Protein AF-A0A0F9JKF3-F1 (afdb_monomer_lite)

Secondary structure (DSSP, 8-state):
-HHHHHHHHHHHHHTT--EEEEE-TTS-EEEEEHHHHHPPPSSHHHHHHHHHTHHHHHHHHHHHHHHHHHHHHHHHHHHHHHHHHHHHHHHHHHHH-TT----HHHHHTTTT--HHHHHHHHHHHHHHHHHHHHHHHHHHHHHHHHHHHHHHHHHHHHTT-

Organism: NCBI:txid412755

Sequence (161 aa):
TSVQKKRQRSESLLKGIAALKVKLESGQEVELSLSAELAIPDGPDELVNAARHGAERYAFWAYQYERALGRLRAEESKLVTVEGTWGQIWRKNIMENTEWDVTEKAVEEGKGIQPEVRDARITVNAVRKEAGILRAVKDAMNHRCFALDRLVARQAEVSRG

Foldseek 3Di:
DVVVVLLVLLVVLCPPPQWDWAQDPVRDTDTGGLCVLLDQDPDLVVLVVCLVCLVVSLVVLVVSLVVLLVVLVVLLVVLVVVLVVQVVVVVVVCVVPVPDPCPPVCVVVVVPPDPSNVVSVVVSVVSVSVNSNSVSSSVSSVVSSVVSVVVNVVVVVVVVD

Radius of gyration: 23.42 Å; chains: 1; bounding box: 56×28×70 Å

Structure (mmCIF, N/CA/C/O backbone):
data_AF-A0A0F9JKF3-F1
#
_entry.id   AF-A0A0F9JKF3-F1
#
loop_
_atom_site.group_PDB
_atom_site.id
_atom_site.type_symbol
_atom_site.label_atom_id
_atom_site.label_alt_id
_atom_site.label_comp_id
_atom_site.label_asym_id
_atom_site.label_entity_id
_atom_site.label_seq_id
_atom_site.pdbx_PDB_ins_code
_atom_site.Cartn_x
_atom_site.Cartn_y
_atom_site.Cartn_z
_atom_site.occupancy
_atom_site.B_iso_or_equiv
_atom_site.auth_seq_id
_atom_site.auth_comp_id
_atom_site.auth_asym_id
_atom_site.auth_atom_id
_atom_site.pdbx_PDB_model_num
ATOM 1 N N . THR A 1 1 ? 10.593 -15.742 14.267 1.00 51.06 1 THR A N 1
ATOM 2 C CA . THR A 1 1 ? 11.612 -14.840 13.669 1.00 51.06 1 THR A CA 1
ATOM 3 C C . THR A 1 1 ? 11.230 -14.239 12.313 1.00 51.06 1 THR A C 1
ATOM 5 O O . THR A 1 1 ? 11.586 -13.090 12.084 1.00 51.06 1 THR A O 1
ATOM 8 N N . SER A 1 2 ? 10.492 -14.915 11.413 1.00 60.34 2 SER A N 1
ATOM 9 C CA . SER A 1 2 ? 10.139 -14.349 10.086 1.00 60.34 2 SER A CA 1
ATOM 10 C C . SER A 1 2 ? 9.074 -13.236 10.120 1.00 60.34 2 SER A C 1
ATOM 12 O O . SER A 1 2 ? 9.164 -12.278 9.356 1.00 60.34 2 SER A O 1
ATOM 14 N N . VAL A 1 3 ? 8.095 -13.318 11.030 1.00 52.16 3 VAL A N 1
ATOM 15 C CA . VAL A 1 3 ? 6.990 -12.343 11.139 1.00 52.16 3 VAL A CA 1
ATOM 16 C C . VAL A 1 3 ? 7.462 -10.998 11.705 1.00 52.16 3 VAL A C 1
ATOM 18 O O . VAL A 1 3 ? 7.126 -9.955 11.154 1.00 52.16 3 VAL A O 1
ATOM 21 N N . GLN A 1 4 ? 8.309 -11.002 12.742 1.00 52.91 4 GLN A N 1
ATOM 22 C CA . GLN A 1 4 ? 8.892 -9.773 13.305 1.00 52.91 4 GLN A CA 1
ATOM 23 C C . GLN A 1 4 ? 9.773 -9.023 12.293 1.00 52.91 4 GLN A C 1
ATOM 25 O O . GLN A 1 4 ? 9.644 -7.809 12.165 1.00 52.91 4 GLN A O 1
ATOM 30 N N . LYS A 1 5 ? 10.594 -9.735 11.504 1.00 55.84 5 LYS A N 1
ATOM 31 C CA . LYS A 1 5 ? 11.400 -9.116 10.434 1.00 55.84 5 LYS A CA 1
ATOM 32 C C . LYS A 1 5 ? 10.533 -8.498 9.328 1.00 55.84 5 LYS A C 1
ATOM 34 O O . LYS A 1 5 ? 10.861 -7.430 8.820 1.00 55.84 5 LYS A O 1
ATOM 39 N N . LYS A 1 6 ? 9.413 -9.139 8.963 1.00 55.97 6 LYS A N 1
ATOM 40 C CA . LYS A 1 6 ? 8.449 -8.582 7.993 1.00 55.97 6 LYS A CA 1
ATOM 41 C C . LYS A 1 6 ? 7.759 -7.313 8.518 1.00 55.97 6 LYS A C 1
ATOM 43 O O . LYS A 1 6 ? 7.571 -6.376 7.745 1.00 55.97 6 LYS A O 1
ATOM 48 N N . ARG A 1 7 ? 7.445 -7.252 9.819 1.00 54.97 7 ARG A N 1
ATOM 49 C CA . ARG A 1 7 ? 6.861 -6.063 10.471 1.00 54.97 7 ARG A CA 1
ATOM 50 C C . ARG A 1 7 ? 7.820 -4.873 10.489 1.00 54.97 7 ARG A C 1
ATOM 52 O O . ARG A 1 7 ? 7.465 -3.826 9.962 1.00 54.97 7 ARG A O 1
ATOM 59 N N . GLN A 1 8 ? 9.061 -5.068 10.946 1.00 62.00 8 GLN A N 1
ATOM 60 C CA . GLN A 1 8 ? 10.088 -4.012 10.934 1.00 62.00 8 GLN A CA 1
ATOM 61 C C . GLN A 1 8 ? 10.342 -3.439 9.533 1.00 62.00 8 GLN A C 1
ATOM 63 O O . GLN A 1 8 ? 10.584 -2.244 9.382 1.00 62.00 8 GLN A O 1
ATOM 68 N N . ARG A 1 9 ? 10.264 -4.279 8.492 1.00 65.69 9 ARG A N 1
ATOM 69 C CA . ARG A 1 9 ? 10.401 -3.833 7.099 1.00 65.69 9 ARG A CA 1
ATOM 70 C C . ARG A 1 9 ? 9.203 -3.012 6.612 1.00 65.69 9 ARG A C 1
ATOM 72 O O . ARG A 1 9 ? 9.381 -2.152 5.764 1.00 65.69 9 ARG A O 1
ATOM 79 N N . SER A 1 10 ? 7.999 -3.282 7.107 1.00 63.66 10 SER A N 1
ATOM 80 C CA . SER A 1 10 ? 6.791 -2.560 6.687 1.00 63.66 10 SER A CA 1
ATOM 81 C C . SER A 1 10 ? 6.703 -1.199 7.375 1.00 63.66 10 SER A C 1
ATOM 83 O O . SER A 1 10 ? 6.485 -0.194 6.711 1.00 63.66 10 SER A O 1
ATOM 85 N N . GLU A 1 11 ? 6.984 -1.139 8.678 1.00 67.75 11 GLU A N 1
ATOM 86 C CA . GLU A 1 11 ? 7.040 0.121 9.436 1.00 67.75 11 GLU A CA 1
ATOM 87 C C . GLU A 1 11 ? 8.104 1.080 8.886 1.00 67.75 11 GLU A C 1
ATOM 89 O O . GLU A 1 11 ? 7.856 2.278 8.756 1.00 67.75 11 GLU A O 1
ATOM 94 N N . SER A 1 12 ? 9.274 0.566 8.493 1.00 73.75 12 SER A N 1
ATOM 95 C CA . SER A 1 12 ? 10.326 1.400 7.904 1.00 73.75 12 SER A CA 1
ATOM 96 C C . SER A 1 12 ? 9.963 1.947 6.522 1.00 73.75 12 SER A C 1
ATOM 98 O O . SER A 1 12 ? 10.375 3.057 6.197 1.00 73.75 12 SER A O 1
ATOM 100 N N . LEU A 1 13 ? 9.167 1.217 5.731 1.00 76.25 13 LEU A N 1
ATOM 101 C CA . LEU A 1 13 ? 8.685 1.672 4.422 1.00 76.25 13 LEU A CA 1
ATOM 102 C C . LEU A 1 13 ? 7.608 2.757 4.522 1.00 76.25 13 LEU A C 1
ATOM 104 O O . LEU A 1 13 ? 7.479 3.557 3.601 1.00 76.25 13 LEU A O 1
ATOM 108 N N . LEU A 1 14 ? 6.850 2.789 5.620 1.00 78.81 14 LEU A N 1
ATOM 109 C CA . LEU A 1 14 ? 5.826 3.811 5.865 1.00 78.81 14 LEU A CA 1
ATOM 110 C C . LEU A 1 14 ? 6.392 5.065 6.549 1.00 78.81 14 LEU A C 1
ATOM 112 O O . LEU A 1 14 ? 5.733 6.104 6.585 1.00 78.81 14 LEU A O 1
ATOM 116 N N . LYS A 1 15 ? 7.616 4.996 7.087 1.00 78.06 15 LYS A N 1
ATOM 117 C CA . LYS A 1 15 ? 8.251 6.116 7.788 1.00 78.06 15 LYS A CA 1
ATOM 118 C C . LYS A 1 15 ? 8.440 7.308 6.839 1.00 78.06 15 LYS A C 1
ATOM 120 O O . LYS A 1 15 ? 9.172 7.217 5.858 1.00 78.06 15 LYS A O 1
ATOM 125 N N . GLY A 1 16 ? 7.808 8.436 7.166 1.00 74.94 16 GLY A N 1
ATOM 126 C CA . GLY A 1 16 ? 7.857 9.670 6.371 1.00 74.94 16 GLY A CA 1
ATOM 127 C C . GLY A 1 16 ? 6.729 9.824 5.346 1.00 74.94 16 GLY A C 1
ATOM 128 O O . GLY A 1 16 ? 6.667 10.854 4.681 1.00 74.94 16 GLY A O 1
ATOM 129 N N . ILE A 1 17 ? 5.818 8.851 5.233 1.00 81.31 17 ILE A N 1
ATOM 130 C CA . ILE A 1 17 ? 4.621 8.960 4.390 1.00 81.31 17 ILE A CA 1
ATOM 131 C C . ILE A 1 17 ? 3.475 9.508 5.243 1.00 81.31 17 ILE A C 1
ATOM 133 O O . ILE A 1 17 ? 2.865 8.777 6.020 1.00 81.31 17 ILE A O 1
ATOM 137 N N . ALA A 1 18 ? 3.199 10.808 5.114 1.00 80.44 18 ALA A N 1
ATOM 138 C CA . ALA A 1 18 ? 2.126 11.466 5.863 1.00 80.44 18 ALA A CA 1
ATOM 139 C C . ALA A 1 18 ? 0.741 11.201 5.251 1.00 80.44 18 ALA A C 1
ATOM 141 O O . ALA A 1 18 ? -0.222 10.945 5.974 1.00 80.44 18 ALA A O 1
ATOM 142 N N . ALA A 1 19 ? 0.646 11.219 3.921 1.00 85.19 19 ALA A N 1
ATOM 143 C CA . ALA A 1 19 ? -0.606 11.041 3.203 1.00 85.19 19 ALA A CA 1
ATOM 144 C C . ALA A 1 19 ? -0.411 10.309 1.870 1.00 85.19 19 ALA A C 1
ATOM 146 O O . ALA A 1 19 ? 0.680 10.292 1.297 1.00 85.19 19 ALA A O 1
ATOM 147 N N . LEU A 1 20 ? -1.492 9.697 1.389 1.00 84.69 20 LEU A N 1
ATOM 148 C CA . LEU A 1 20 ? -1.572 9.025 0.098 1.00 84.69 20 LEU A CA 1
ATOM 149 C C . LEU A 1 20 ? -2.622 9.713 -0.768 1.00 84.69 20 LEU A C 1
ATOM 151 O O . LEU A 1 20 ? -3.764 9.892 -0.345 1.00 84.69 20 LEU A O 1
ATOM 155 N N . LYS A 1 21 ? -2.248 10.049 -2.004 1.00 87.56 21 LYS A N 1
ATOM 156 C CA . LYS A 1 21 ? -3.194 10.526 -3.015 1.00 87.56 21 LYS A CA 1
ATOM 157 C C . LYS A 1 21 ? -3.852 9.331 -3.691 1.00 87.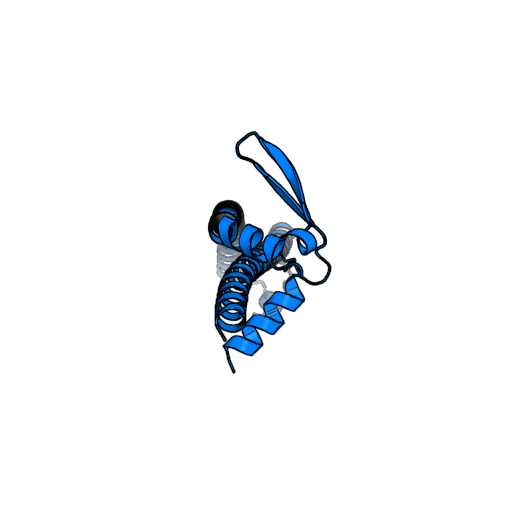56 21 LYS A C 1
ATOM 159 O O . LYS A 1 21 ? -3.176 8.500 -4.295 1.00 87.56 21 LYS A O 1
ATOM 164 N N . VAL A 1 22 ? -5.170 9.245 -3.584 1.00 84.31 22 VAL A N 1
ATOM 165 C CA . VAL A 1 22 ? -5.983 8.173 -4.157 1.00 84.31 22 VAL A CA 1
ATOM 166 C C . VAL A 1 22 ? -6.931 8.771 -5.184 1.00 84.31 22 VAL A C 1
ATOM 168 O O . VAL A 1 22 ? -7.660 9.715 -4.895 1.00 84.31 22 VAL A O 1
ATOM 171 N N . LYS A 1 23 ? -6.953 8.191 -6.386 1.00 83.56 23 LYS A N 1
ATOM 172 C CA . LYS A 1 23 ? -7.919 8.553 -7.426 1.00 83.56 23 LYS A CA 1
ATOM 173 C C . LYS A 1 23 ? -9.140 7.640 -7.355 1.00 83.56 23 LYS A C 1
ATOM 175 O O . LYS A 1 23 ? -9.063 6.445 -7.668 1.00 83.56 23 LYS A O 1
ATOM 180 N N . LEU A 1 24 ? -10.264 8.213 -6.943 1.00 81.00 24 LEU A N 1
ATOM 181 C CA . LEU A 1 24 ? -11.547 7.530 -6.819 1.00 81.00 24 LEU A CA 1
ATOM 182 C C . LEU A 1 24 ? -12.113 7.148 -8.194 1.00 81.00 24 LEU A C 1
ATOM 184 O O . LEU A 1 24 ? -11.659 7.621 -9.237 1.00 81.00 24 LEU A O 1
ATOM 188 N N . GLU A 1 25 ? -13.117 6.273 -8.204 1.00 77.44 25 GLU A N 1
ATOM 189 C CA . GLU A 1 25 ? -13.815 5.879 -9.438 1.00 77.44 25 GLU A CA 1
ATOM 190 C C . GLU A 1 25 ? -14.543 7.046 -10.102 1.00 77.44 25 GLU A C 1
ATOM 192 O O . GLU A 1 25 ? -14.596 7.110 -11.325 1.00 77.44 25 GLU A O 1
ATOM 197 N N . SER A 1 26 ? -14.994 8.021 -9.309 1.00 83.25 26 SER A N 1
ATOM 198 C CA . SER A 1 26 ? -15.538 9.293 -9.795 1.00 83.25 26 SER A CA 1
ATOM 199 C C . SER A 1 26 ? -14.516 10.149 -10.556 1.00 83.25 26 SER A C 1
ATOM 201 O O . SER A 1 26 ? -14.874 11.181 -11.113 1.00 83.25 26 SER A O 1
ATOM 203 N N . GLY A 1 27 ? -13.235 9.765 -10.554 1.00 81.75 27 GLY A N 1
ATOM 204 C CA . GLY A 1 27 ? -12.134 10.535 -11.126 1.00 81.75 27 GLY A CA 1
ATOM 205 C C . GLY A 1 27 ? -11.566 11.595 -10.183 1.00 81.75 27 GLY A C 1
ATOM 206 O O . GLY A 1 27 ? -10.502 12.137 -10.480 1.00 81.75 27 GLY A O 1
ATOM 207 N N . GLN A 1 28 ? -12.219 11.845 -9.044 1.00 88.88 28 GLN A N 1
ATOM 208 C CA . GLN A 1 28 ? -11.737 12.758 -8.013 1.00 88.88 28 GLN A CA 1
ATOM 209 C C . GLN A 1 28 ? -10.465 12.220 -7.353 1.00 88.88 28 GLN A C 1
ATOM 211 O O . GLN A 1 28 ? -10.366 11.034 -7.034 1.00 88.88 28 GLN A O 1
ATOM 216 N N . GLU A 1 29 ? -9.508 13.110 -7.110 1.00 89.75 29 GLU A N 1
ATOM 217 C CA . GLU A 1 29 ? -8.331 12.817 -6.299 1.00 89.75 29 GLU A CA 1
ATOM 218 C C . GLU A 1 29 ? -8.576 13.260 -4.861 1.00 89.75 29 GLU A C 1
ATOM 220 O O . GLU A 1 29 ? -9.000 14.387 -4.604 1.00 89.75 29 GLU A O 1
ATOM 225 N N . VAL A 1 30 ? -8.330 12.347 -3.928 1.00 87.62 30 VAL A N 1
ATOM 226 C CA . VAL A 1 30 ? -8.438 12.594 -2.494 1.00 87.62 30 VAL A CA 1
ATOM 227 C C . VAL A 1 30 ? -7.106 12.304 -1.829 1.00 87.62 30 VAL A C 1
ATOM 229 O O . VAL A 1 30 ? -6.418 11.343 -2.175 1.00 87.62 30 VAL A O 1
ATOM 232 N N . GLU A 1 31 ? -6.739 13.143 -0.872 1.00 90.75 31 GLU A N 1
ATOM 233 C CA . GLU A 1 31 ? -5.557 12.945 -0.048 1.00 90.75 31 GLU A CA 1
ATOM 234 C C . GLU A 1 31 ? -5.988 12.347 1.290 1.00 90.75 31 GLU A C 1
ATOM 236 O O . GLU A 1 31 ? -6.754 12.950 2.040 1.00 90.75 31 GLU A O 1
ATOM 241 N N . LEU A 1 32 ? -5.538 11.123 1.560 1.00 86.81 32 LEU A N 1
ATOM 242 C CA . LEU A 1 32 ? -5.867 10.385 2.774 1.00 86.81 32 LEU A CA 1
ATOM 243 C C . LEU A 1 32 ? -4.653 10.363 3.696 1.00 86.81 32 LEU A C 1
ATOM 245 O O . LEU A 1 32 ? -3.591 9.863 3.320 1.00 86.81 32 LEU A O 1
ATOM 249 N N . SER A 1 33 ? -4.814 10.893 4.907 1.00 90.19 33 SER A N 1
ATOM 250 C CA . SER A 1 33 ? -3.774 10.868 5.938 1.00 90.19 33 SER A CA 1
ATOM 251 C C . SER A 1 33 ? -3.566 9.446 6.447 1.00 90.19 33 SER A C 1
ATOM 253 O O . SER A 1 33 ? -4.461 8.860 7.053 1.00 90.19 33 SER A O 1
ATOM 255 N N . LEU A 1 34 ? -2.370 8.889 6.250 1.00 86.81 34 LEU A N 1
ATOM 256 C CA . LEU A 1 34 ? -2.086 7.515 6.663 1.00 86.81 34 LEU A CA 1
ATOM 257 C C . LEU A 1 34 ? -2.107 7.373 8.192 1.00 86.81 34 LEU A C 1
ATOM 259 O O . LEU A 1 34 ? -2.537 6.345 8.707 1.00 86.81 34 LEU A O 1
ATOM 263 N N . SER A 1 35 ? -1.685 8.407 8.924 1.00 86.94 35 SER A N 1
ATOM 264 C CA . SER A 1 35 ? -1.736 8.406 10.388 1.00 86.94 35 SER A CA 1
ATOM 265 C C . SER A 1 35 ? -3.170 8.425 10.911 1.00 86.94 35 SER A C 1
ATOM 267 O O . SER A 1 35 ? -3.470 7.697 11.853 1.00 86.94 35 SER A O 1
ATOM 269 N N . ALA A 1 36 ? -4.063 9.192 10.278 1.00 87.56 36 ALA A N 1
ATOM 270 C CA . ALA A 1 36 ? -5.477 9.218 10.647 1.00 87.56 36 ALA A CA 1
ATOM 271 C C . ALA A 1 36 ? -6.152 7.866 10.375 1.00 87.56 36 ALA A C 1
ATOM 273 O O . ALA A 1 36 ? -6.885 7.353 11.215 1.00 87.56 36 ALA A O 1
ATOM 274 N N . GLU A 1 37 ? -5.855 7.250 9.230 1.00 88.38 37 GLU A N 1
ATOM 275 C CA . GLU A 1 37 ? -6.389 5.934 8.867 1.00 88.38 37 GLU A CA 1
ATOM 276 C C . GLU A 1 37 ? -5.909 4.822 9.799 1.00 88.38 37 GLU A C 1
ATOM 278 O O . GLU A 1 37 ? -6.654 3.884 10.066 1.00 88.38 37 GLU A O 1
ATOM 283 N N . LEU A 1 38 ? -4.667 4.915 10.285 1.00 89.62 38 LEU A N 1
ATOM 284 C CA . LEU A 1 38 ? -4.057 3.928 11.176 1.00 89.62 38 LEU A CA 1
ATOM 285 C C . LEU A 1 38 ? -4.345 4.169 12.661 1.00 89.62 38 LEU A C 1
ATOM 287 O O . LEU A 1 38 ? -4.044 3.296 13.476 1.00 89.62 38 LEU A O 1
ATOM 291 N N . ALA A 1 39 ? -4.951 5.303 13.014 1.00 90.94 39 ALA A N 1
ATOM 292 C CA . ALA A 1 39 ? -5.259 5.645 14.393 1.00 90.94 39 ALA A CA 1
ATOM 293 C C . ALA A 1 39 ? -6.221 4.625 15.022 1.00 90.94 39 ALA A C 1
ATOM 295 O O . ALA A 1 39 ? -7.207 4.191 14.407 1.00 90.94 39 ALA A O 1
ATOM 296 N N . ILE A 1 40 ? -5.915 4.251 16.263 1.00 90.69 40 ILE A N 1
ATOM 297 C CA . ILE A 1 40 ? -6.783 3.469 17.140 1.00 90.69 40 ILE A CA 1
ATOM 298 C C . ILE A 1 40 ? -7.384 4.468 18.134 1.00 90.69 40 ILE A C 1
ATOM 300 O O . ILE A 1 40 ? -6.607 5.126 18.822 1.00 90.69 40 ILE A O 1
ATOM 304 N N . PRO A 1 41 ? -8.717 4.628 18.183 1.00 91.75 41 PRO A N 1
ATOM 305 C CA . PRO A 1 41 ? -9.351 5.516 19.151 1.00 91.75 41 PRO A CA 1
ATOM 306 C C . PRO A 1 41 ? -9.151 5.024 20.587 1.00 91.75 41 PRO A C 1
ATOM 308 O O . PRO A 1 41 ? -9.159 3.817 20.830 1.00 91.75 41 PRO A O 1
ATOM 311 N N . ASP A 1 42 ? -9.035 5.957 21.530 1.00 88.88 42 ASP A N 1
ATOM 312 C CA . ASP A 1 42 ? -8.908 5.642 22.960 1.00 88.88 42 ASP A CA 1
ATOM 313 C C . ASP A 1 42 ? -10.279 5.515 23.652 1.00 88.88 42 ASP A C 1
ATOM 315 O O . ASP A 1 42 ? -10.423 4.791 24.640 1.00 88.88 42 ASP A O 1
ATOM 319 N N . GLY A 1 43 ? -11.303 6.205 23.134 1.00 90.12 43 GLY A N 1
ATOM 320 C CA . GLY A 1 43 ? -12.658 6.180 23.682 1.00 90.12 43 GLY A CA 1
ATOM 321 C C . GLY A 1 43 ? -13.388 4.862 23.378 1.00 90.12 43 GLY A C 1
ATOM 322 O O . GLY A 1 43 ? -13.327 4.391 22.243 1.00 90.12 43 GLY A O 1
ATOM 323 N N . PRO A 1 44 ? -14.121 4.263 24.339 1.00 88.75 44 PRO A N 1
ATOM 324 C CA . PRO A 1 44 ? -14.815 2.988 24.131 1.00 88.75 44 PRO A CA 1
ATOM 325 C C . PRO A 1 44 ? -15.865 3.051 23.010 1.00 88.75 44 PRO A C 1
ATOM 327 O O . PRO A 1 44 ? -15.876 2.187 22.133 1.00 88.75 44 PRO A O 1
ATOM 330 N N . ASP A 1 45 ? -16.686 4.103 22.969 1.00 89.69 45 ASP A N 1
ATOM 331 C CA . ASP A 1 45 ? -17.709 4.270 21.926 1.00 89.69 45 ASP A CA 1
ATOM 332 C C . ASP A 1 45 ? -17.087 4.479 20.538 1.00 89.69 45 ASP A C 1
ATOM 334 O O . ASP A 1 45 ? -17.520 3.888 19.543 1.00 89.69 45 ASP A O 1
ATOM 338 N N . GLU A 1 46 ? -16.023 5.281 20.469 1.00 91.00 46 GLU A N 1
ATOM 339 C CA . GLU A 1 46 ? -15.277 5.530 19.235 1.00 91.00 46 GLU A CA 1
ATOM 340 C C . GLU A 1 46 ? -14.588 4.263 18.726 1.00 91.00 46 GLU A C 1
ATOM 342 O O . GLU A 1 46 ? -14.559 4.012 17.521 1.00 91.00 46 GLU A O 1
ATOM 347 N N . LEU A 1 47 ? -14.071 3.437 19.637 1.00 92.06 47 LEU A N 1
ATOM 348 C CA . LEU A 1 47 ? -13.413 2.177 19.326 1.00 92.06 47 LEU A CA 1
ATOM 349 C C . LEU A 1 47 ? -14.403 1.145 18.768 1.00 92.06 47 LEU A C 1
ATOM 351 O O . LEU A 1 47 ? -14.118 0.524 17.742 1.00 92.06 47 LEU A O 1
ATOM 355 N N . VAL A 1 48 ? -15.590 1.011 19.371 1.00 91.44 48 VAL A N 1
ATOM 356 C CA . VAL A 1 48 ? -16.669 0.156 18.843 1.00 91.44 48 VAL A CA 1
ATOM 357 C C . VAL A 1 48 ? -17.118 0.634 17.463 1.00 91.44 48 VAL A C 1
ATOM 359 O O . VAL A 1 48 ? -17.289 -0.180 16.550 1.00 91.44 48 VAL A O 1
ATOM 362 N N . ASN A 1 49 ? -17.276 1.946 17.278 1.00 91.75 49 ASN A N 1
ATOM 363 C CA . ASN A 1 49 ? -17.639 2.513 15.983 1.00 91.75 49 ASN A CA 1
ATOM 364 C C . ASN A 1 49 ? -16.548 2.265 14.923 1.00 91.75 49 ASN A C 1
ATOM 366 O O . ASN A 1 49 ? -16.840 1.834 13.807 1.00 91.75 49 ASN A O 1
ATOM 370 N N . ALA A 1 50 ? -15.277 2.461 15.279 1.00 91.69 50 ALA A N 1
ATOM 371 C CA . ALA A 1 50 ? -14.146 2.196 14.395 1.00 91.69 50 ALA A CA 1
ATOM 372 C C . ALA A 1 50 ? -14.033 0.713 14.012 1.00 91.69 50 ALA A C 1
ATOM 374 O O . ALA A 1 50 ? -13.722 0.413 12.859 1.00 91.69 50 ALA A O 1
ATOM 375 N N . ALA A 1 51 ? -14.299 -0.205 14.946 1.00 92.12 51 ALA A N 1
ATOM 376 C CA . ALA A 1 51 ? -14.316 -1.642 14.683 1.00 92.12 51 ALA A CA 1
ATOM 377 C C . ALA A 1 51 ? -15.470 -2.036 13.750 1.00 92.12 51 ALA A C 1
ATOM 379 O O . ALA A 1 51 ? -15.255 -2.768 12.786 1.00 92.12 51 ALA A O 1
ATOM 380 N N . ARG A 1 52 ? -16.670 -1.472 13.961 1.00 93.31 52 ARG A N 1
ATOM 381 C CA . ARG A 1 52 ? -17.847 -1.711 13.107 1.00 93.31 52 ARG A CA 1
ATOM 382 C C . ARG A 1 52 ? -17.563 -1.412 11.633 1.00 93.31 52 ARG A C 1
ATOM 384 O O . ARG A 1 52 ? -17.967 -2.183 10.770 1.00 93.31 52 ARG A O 1
ATOM 391 N N . HIS A 1 53 ? -16.835 -0.332 11.358 1.00 91.38 53 HIS A N 1
ATOM 392 C CA . HIS A 1 53 ? -16.443 0.052 9.999 1.00 91.38 53 HIS A CA 1
ATOM 393 C C . HIS A 1 53 ? -15.090 -0.525 9.556 1.00 91.38 53 HIS A C 1
ATOM 395 O O . HIS A 1 53 ? -14.663 -0.293 8.425 1.00 91.38 53 HIS A O 1
ATOM 401 N N . GLY A 1 54 ? -14.395 -1.285 10.407 1.00 89.56 54 GLY A N 1
ATOM 402 C CA . GLY A 1 54 ? -13.052 -1.797 10.130 1.00 89.56 54 GLY A CA 1
ATOM 403 C C . GLY A 1 54 ? -12.990 -2.614 8.839 1.00 89.56 54 GLY A C 1
ATOM 404 O O . GLY A 1 54 ? -12.164 -2.337 7.969 1.00 89.56 54 GLY A O 1
ATOM 405 N N . ALA A 1 55 ? -13.920 -3.557 8.665 1.00 89.31 55 ALA A N 1
ATOM 406 C CA . ALA A 1 55 ? -13.985 -4.404 7.474 1.00 89.31 55 ALA A CA 1
ATOM 407 C C . ALA A 1 55 ? -14.220 -3.602 6.180 1.00 89.31 55 ALA A C 1
ATOM 409 O O . ALA A 1 55 ? -13.556 -3.851 5.174 1.00 89.31 55 ALA A O 1
ATOM 410 N N . GLU A 1 56 ? -15.110 -2.605 6.207 1.00 91.38 56 GLU A N 1
ATOM 411 C CA . GLU A 1 56 ? -15.396 -1.731 5.060 1.00 91.38 56 GLU A CA 1
ATOM 412 C C . GLU A 1 56 ? -14.173 -0.887 4.686 1.00 91.38 56 GLU A C 1
ATOM 414 O O . GLU A 1 56 ? -13.788 -0.811 3.515 1.00 91.38 56 GLU A O 1
ATOM 419 N N . ARG A 1 57 ? -13.506 -0.296 5.688 1.00 90.12 57 ARG A N 1
ATOM 420 C CA . ARG A 1 57 ? -12.270 0.475 5.486 1.00 90.12 57 ARG A CA 1
ATOM 421 C C . ARG A 1 57 ? -11.149 -0.404 4.938 1.00 90.12 57 ARG A C 1
ATOM 423 O O . ARG A 1 57 ? -10.439 0.016 4.024 1.00 90.12 57 ARG A O 1
ATOM 430 N N . TYR A 1 58 ? -11.005 -1.630 5.439 1.00 91.38 58 TYR A N 1
ATOM 431 C CA . TYR A 1 58 ? -10.042 -2.584 4.896 1.00 91.38 58 TYR A CA 1
ATOM 432 C C . TYR A 1 58 ? -10.355 -2.953 3.445 1.00 91.38 58 TYR A C 1
ATOM 434 O O . TYR A 1 58 ? -9.450 -2.932 2.611 1.00 91.38 58 TYR A O 1
ATOM 442 N N . ALA A 1 59 ? -11.617 -3.244 3.123 1.00 91.56 59 ALA A N 1
ATOM 443 C CA . ALA A 1 59 ? -12.040 -3.573 1.765 1.00 91.56 59 ALA A CA 1
ATOM 444 C C . ALA A 1 59 ? -11.740 -2.427 0.785 1.00 91.56 59 ALA A C 1
ATOM 446 O O . ALA A 1 59 ? -11.194 -2.670 -0.293 1.00 91.56 59 ALA A O 1
ATOM 447 N N . PHE A 1 60 ? -11.998 -1.178 1.188 1.00 90.88 60 PHE A N 1
ATOM 448 C CA . PHE A 1 60 ? -11.616 0.007 0.419 1.00 90.88 60 PHE A CA 1
ATOM 449 C C . PHE A 1 60 ? -10.110 0.026 0.118 1.00 90.88 60 PHE A C 1
ATOM 451 O O . PHE A 1 60 ? -9.708 0.124 -1.043 1.00 90.88 60 PHE A O 1
ATOM 458 N N . TRP A 1 61 ? -9.260 -0.123 1.137 1.00 90.19 61 TRP A N 1
ATOM 459 C CA . TRP A 1 61 ? -7.806 -0.102 0.957 1.00 90.19 61 TRP A CA 1
ATOM 460 C C . TRP A 1 61 ? -7.278 -1.304 0.167 1.00 90.19 61 TRP A C 1
ATOM 462 O O . TRP A 1 61 ? -6.356 -1.152 -0.635 1.00 90.19 61 TRP A O 1
ATOM 472 N N . ALA A 1 62 ? -7.877 -2.483 0.336 1.00 91.06 62 ALA A N 1
ATOM 473 C CA . ALA A 1 62 ? -7.558 -3.666 -0.454 1.00 91.06 62 ALA A CA 1
ATOM 474 C C . ALA A 1 62 ? -7.885 -3.445 -1.939 1.00 91.06 62 ALA A C 1
ATOM 476 O O . ALA A 1 62 ? -7.071 -3.780 -2.797 1.00 91.06 62 ALA A O 1
ATOM 477 N N . TYR A 1 63 ? -9.016 -2.810 -2.247 1.00 90.50 63 TYR A N 1
ATOM 478 C CA . TYR A 1 63 ? -9.372 -2.447 -3.615 1.00 90.50 63 TYR A CA 1
ATOM 479 C C . TYR A 1 63 ? -8.386 -1.441 -4.229 1.00 90.50 63 TYR A C 1
ATOM 481 O O . TYR A 1 63 ? -7.881 -1.667 -5.333 1.00 90.50 63 TYR A O 1
ATOM 489 N N . GLN A 1 64 ? -8.043 -0.364 -3.507 1.00 88.75 64 GLN A N 1
ATOM 490 C CA . GLN A 1 64 ? -7.053 0.610 -3.991 1.00 88.75 64 GLN A CA 1
ATOM 491 C C . GLN A 1 64 ? -5.680 -0.034 -4.21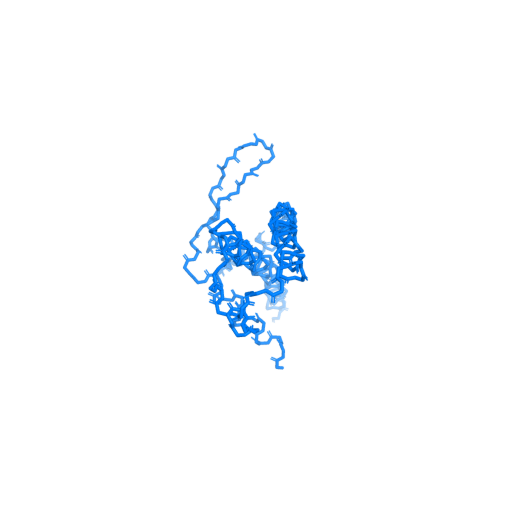4 1.00 88.75 64 GLN A C 1
ATOM 493 O O . GLN A 1 64 ? -5.015 0.257 -5.210 1.00 88.75 64 GLN A O 1
ATOM 498 N N . TYR A 1 65 ? -5.285 -0.952 -3.327 1.00 90.38 65 TYR A N 1
ATOM 499 C CA . TYR A 1 65 ? -4.065 -1.737 -3.467 1.00 90.38 65 TYR A CA 1
ATOM 500 C C . TYR A 1 65 ? -4.045 -2.547 -4.767 1.00 90.38 65 TYR A C 1
ATOM 502 O O . TYR A 1 65 ? -3.085 -2.428 -5.524 1.00 90.38 65 TYR A O 1
ATOM 510 N N . GLU A 1 66 ? -5.080 -3.345 -5.052 1.00 90.06 66 GLU A N 1
ATOM 511 C CA . GLU A 1 66 ? -5.088 -4.204 -6.245 1.00 90.06 66 GLU A CA 1
ATOM 512 C C . GLU A 1 66 ? -5.063 -3.372 -7.539 1.00 90.06 66 GLU A C 1
ATOM 514 O O . GLU A 1 66 ? -4.316 -3.693 -8.467 1.00 90.06 66 GLU A O 1
ATOM 519 N N . ARG A 1 67 ? -5.792 -2.245 -7.591 1.00 88.88 67 ARG A N 1
ATOM 520 C CA . ARG A 1 67 ? -5.755 -1.326 -8.746 1.00 88.88 67 ARG A CA 1
ATOM 521 C C . ARG A 1 67 ? -4.370 -0.731 -8.966 1.00 88.88 67 ARG A C 1
ATOM 523 O O . ARG A 1 67 ? -3.871 -0.729 -10.093 1.00 88.88 67 ARG A O 1
ATOM 530 N N . ALA A 1 68 ? -3.766 -0.194 -7.908 1.00 85.62 68 ALA A N 1
ATOM 531 C CA . ALA A 1 68 ? -2.462 0.447 -7.994 1.00 85.62 68 ALA A CA 1
ATOM 532 C C . ALA A 1 68 ? -1.371 -0.580 -8.332 1.00 85.62 68 ALA A C 1
ATOM 534 O O . ALA A 1 68 ? -0.568 -0.354 -9.234 1.00 85.62 68 ALA A O 1
ATOM 535 N N . LEU A 1 69 ? -1.405 -1.757 -7.702 1.00 88.31 69 LEU A N 1
ATOM 536 C CA . LEU A 1 69 ? -0.473 -2.842 -7.992 1.00 88.31 69 LEU A CA 1
ATOM 537 C C . LEU A 1 69 ? -0.612 -3.354 -9.429 1.00 88.31 69 LEU A C 1
ATOM 539 O O . LEU A 1 69 ? 0.399 -3.644 -10.065 1.00 88.31 69 LEU A O 1
ATOM 543 N N . GLY A 1 70 ? -1.835 -3.459 -9.953 1.00 86.56 70 GLY A N 1
ATOM 544 C CA . GLY A 1 70 ? -2.073 -3.837 -11.346 1.00 86.56 70 GLY A CA 1
ATOM 545 C C . GLY A 1 70 ? -1.400 -2.877 -12.330 1.00 86.56 70 GLY A C 1
ATOM 546 O O . GLY A 1 70 ? -0.736 -3.323 -13.265 1.00 86.56 70 GLY A O 1
ATOM 547 N N . ARG A 1 71 ? -1.495 -1.564 -12.077 1.00 86.19 71 ARG A N 1
ATOM 548 C CA . ARG A 1 71 ? -0.812 -0.536 -12.883 1.00 86.19 71 ARG A CA 1
ATOM 549 C C . ARG A 1 71 ? 0.707 -0.662 -12.800 1.00 86.19 71 ARG A C 1
ATOM 551 O O . ARG A 1 71 ? 1.352 -0.733 -13.841 1.00 86.19 71 ARG A O 1
ATOM 558 N N . LEU A 1 72 ? 1.253 -0.779 -11.588 1.00 87.94 72 LEU A N 1
ATOM 559 C CA . LEU A 1 72 ? 2.695 -0.930 -11.375 1.00 87.94 72 LEU A CA 1
ATOM 560 C C . LEU A 1 72 ? 3.247 -2.204 -12.024 1.00 87.94 72 LEU A C 1
ATOM 562 O O . LEU A 1 72 ? 4.310 -2.171 -12.628 1.00 87.94 72 LEU A O 1
ATOM 566 N N . ARG A 1 73 ? 2.518 -3.325 -11.968 1.00 86.94 73 ARG A N 1
ATOM 567 C CA . ARG A 1 73 ? 2.918 -4.572 -12.642 1.00 86.94 73 ARG A CA 1
ATOM 568 C C . ARG A 1 73 ? 2.911 -4.440 -14.162 1.00 86.94 73 ARG A C 1
ATOM 570 O O . ARG A 1 73 ? 3.799 -4.977 -14.818 1.00 86.94 73 ARG A O 1
ATOM 577 N N . ALA A 1 74 ? 1.921 -3.748 -14.723 1.00 87.44 74 ALA A N 1
ATOM 578 C CA . ALA A 1 74 ? 1.871 -3.493 -16.159 1.00 87.44 74 ALA A CA 1
ATOM 579 C C . ALA A 1 74 ? 3.036 -2.594 -16.607 1.00 87.44 74 ALA A C 1
ATOM 581 O O . ALA A 1 74 ? 3.634 -2.836 -17.653 1.00 87.44 74 ALA A O 1
ATOM 582 N N . GLU A 1 75 ? 3.378 -1.584 -15.809 1.00 87.38 75 GLU A N 1
ATOM 583 C CA . GLU A 1 75 ? 4.527 -0.711 -16.050 1.00 87.38 75 GLU A CA 1
ATOM 584 C C . GLU A 1 75 ? 5.859 -1.459 -15.915 1.00 87.38 75 GLU A C 1
ATOM 586 O O . GLU A 1 75 ? 6.673 -1.424 -16.837 1.00 87.38 75 GLU A O 1
ATOM 591 N N . GLU A 1 76 ? 6.045 -2.228 -14.838 1.00 87.62 76 GLU A N 1
ATOM 592 C CA . GLU A 1 76 ? 7.218 -3.087 -14.646 1.00 87.62 76 GLU A CA 1
ATOM 593 C C . GLU A 1 76 ? 7.385 -4.056 -15.822 1.00 87.62 76 GLU A C 1
ATOM 595 O O . GLU A 1 76 ? 8.477 -4.175 -16.370 1.00 87.62 76 GLU A O 1
ATOM 600 N N . SER A 1 77 ? 6.306 -4.709 -16.264 1.00 89.44 77 SER A N 1
ATOM 601 C CA . SER A 1 77 ? 6.347 -5.646 -17.390 1.00 89.44 77 SER A CA 1
ATOM 602 C C . SER A 1 77 ? 6.800 -4.980 -18.694 1.00 89.44 77 SER A C 1
ATOM 604 O O . SER A 1 77 ? 7.610 -5.564 -19.420 1.00 89.44 77 SER A O 1
ATOM 606 N N . LYS A 1 78 ? 6.345 -3.752 -18.979 1.00 85.56 78 LYS A N 1
ATOM 607 C CA . LYS A 1 78 ? 6.803 -2.982 -20.148 1.00 85.56 78 LYS A CA 1
ATOM 608 C C . LYS A 1 78 ? 8.298 -2.684 -20.063 1.00 85.56 78 LYS A C 1
ATOM 610 O O . LYS A 1 78 ? 9.023 -2.944 -21.018 1.00 85.56 78 LYS A O 1
ATOM 615 N N . LEU A 1 79 ? 8.763 -2.192 -18.918 1.00 82.50 79 LEU A N 1
ATOM 616 C CA . LEU A 1 79 ? 10.163 -1.815 -18.717 1.00 82.50 79 LEU A CA 1
ATOM 617 C C . LEU A 1 79 ? 11.104 -3.026 -18.764 1.00 82.50 79 LEU A C 1
ATOM 619 O O . LEU A 1 79 ? 12.149 -2.971 -19.408 1.00 82.50 79 LEU A O 1
ATOM 623 N N . VAL A 1 80 ? 10.704 -4.145 -18.158 1.00 83.19 80 VAL A N 1
ATOM 624 C CA . VAL A 1 80 ? 11.455 -5.410 -18.217 1.00 83.19 80 VAL A CA 1
ATOM 625 C C . VAL A 1 80 ? 11.515 -5.948 -19.647 1.00 83.19 80 VAL A C 1
ATOM 627 O O . VAL A 1 80 ? 12.539 -6.490 -20.055 1.00 83.19 80 VAL A O 1
ATOM 630 N N . THR A 1 81 ? 10.453 -5.773 -20.440 1.00 86.81 81 THR A N 1
ATOM 631 C CA . THR A 1 81 ? 10.461 -6.159 -21.861 1.00 86.81 81 THR A CA 1
ATOM 632 C C . THR A 1 81 ? 11.455 -5.317 -22.659 1.00 86.81 81 THR A C 1
ATOM 634 O O . THR A 1 81 ? 12.192 -5.864 -23.480 1.00 86.81 81 THR A O 1
ATOM 637 N N . VAL A 1 82 ? 11.526 -4.007 -22.395 1.00 78.38 82 VAL A N 1
ATOM 638 C CA . VAL A 1 82 ? 12.529 -3.116 -23.002 1.00 78.38 82 VAL A CA 1
ATOM 639 C C . VAL A 1 82 ? 13.941 -3.568 -22.626 1.00 78.38 82 VAL A C 1
ATOM 641 O O . VAL A 1 82 ? 14.753 -3.795 -23.520 1.00 78.38 82 VAL A O 1
ATOM 644 N N . GLU A 1 83 ? 14.213 -3.788 -21.335 1.00 76.94 83 GLU A N 1
ATOM 645 C CA . GLU A 1 83 ? 15.512 -4.280 -20.846 1.00 76.94 83 GLU A CA 1
ATOM 646 C C . GLU A 1 83 ? 15.889 -5.626 -21.492 1.00 76.94 83 GLU A C 1
ATOM 648 O O . GLU A 1 83 ? 17.009 -5.800 -21.976 1.00 76.94 83 GLU A O 1
ATOM 653 N N . GLY A 1 84 ? 14.942 -6.566 -21.565 1.00 78.12 84 GLY A N 1
ATOM 654 C CA . GLY A 1 84 ? 15.147 -7.886 -22.157 1.00 78.12 84 GLY A CA 1
ATOM 655 C C . GLY A 1 84 ? 15.426 -7.842 -23.661 1.00 78.12 84 GLY A C 1
ATOM 656 O O . GLY A 1 84 ? 16.350 -8.510 -24.130 1.00 78.12 84 GLY A O 1
ATOM 657 N N . THR A 1 85 ? 14.673 -7.028 -24.406 1.00 81.50 85 THR A N 1
ATOM 658 C CA . THR A 1 85 ? 14.858 -6.838 -25.856 1.00 81.50 85 THR A CA 1
ATOM 659 C C . THR A 1 85 ? 16.230 -6.238 -26.142 1.00 81.50 85 THR A C 1
ATOM 661 O O . THR A 1 85 ? 16.962 -6.723 -27.004 1.00 81.50 85 THR A O 1
ATOM 664 N N . TRP A 1 86 ? 16.627 -5.233 -25.361 1.00 76.25 86 TRP A N 1
ATOM 665 C CA . TRP A 1 86 ? 17.940 -4.613 -25.492 1.00 76.25 86 TRP A CA 1
ATOM 666 C C . TRP A 1 86 ? 19.072 -5.598 -25.191 1.00 76.25 86 TRP A C 1
ATOM 668 O O . TRP A 1 86 ? 20.027 -5.712 -25.957 1.00 76.25 86 TRP A O 1
ATOM 678 N N . GLY A 1 87 ? 18.925 -6.394 -24.129 1.00 71.62 87 GLY A N 1
ATOM 679 C CA . GLY A 1 87 ? 19.877 -7.451 -23.795 1.00 71.62 87 GLY A CA 1
ATOM 680 C C . GLY A 1 87 ? 19.993 -8.543 -24.868 1.00 71.62 87 GLY A C 1
ATOM 681 O O . GLY A 1 87 ? 21.029 -9.200 -24.957 1.00 71.62 87 GLY A O 1
ATOM 682 N N . GLN A 1 88 ? 18.961 -8.771 -25.685 1.00 77.69 88 GLN A N 1
ATOM 683 C CA . GLN A 1 88 ? 19.036 -9.677 -26.839 1.00 77.69 88 GLN A CA 1
ATOM 684 C C . GLN A 1 88 ? 19.770 -9.038 -28.024 1.00 77.69 88 GLN A C 1
ATOM 686 O O . GLN A 1 88 ? 20.673 -9.668 -28.571 1.00 77.69 88 GLN A O 1
ATOM 691 N N . ILE A 1 89 ? 19.431 -7.793 -28.385 1.00 74.81 89 ILE A N 1
ATOM 692 C CA . ILE A 1 89 ? 20.092 -7.043 -29.471 1.00 74.81 89 ILE A CA 1
ATOM 693 C C . ILE A 1 89 ? 21.591 -6.925 -29.198 1.00 74.81 89 ILE A C 1
ATOM 695 O O . ILE A 1 89 ? 22.411 -7.210 -30.064 1.00 74.81 89 ILE A O 1
ATOM 699 N N . TRP A 1 90 ? 21.953 -6.559 -27.971 1.00 69.62 90 TRP A N 1
ATOM 700 C CA . TRP A 1 90 ? 23.345 -6.408 -27.577 1.00 69.62 90 TRP A CA 1
ATOM 701 C C . TRP A 1 90 ? 24.117 -7.735 -27.626 1.00 69.62 90 TRP A C 1
ATOM 703 O O . TRP A 1 90 ? 25.203 -7.785 -28.198 1.00 69.62 90 TRP A O 1
ATOM 713 N N . ARG A 1 91 ? 23.533 -8.836 -27.121 1.00 72.12 91 ARG A N 1
ATOM 714 C CA . ARG A 1 91 ? 24.140 -10.177 -27.223 1.00 72.12 91 ARG A CA 1
ATOM 715 C C . ARG A 1 91 ? 24.352 -10.602 -28.673 1.00 72.12 91 ARG A C 1
ATOM 717 O O . ARG A 1 91 ? 25.407 -11.142 -28.989 1.00 72.12 91 ARG A O 1
ATOM 724 N N . LYS A 1 92 ? 23.377 -10.331 -29.544 1.00 73.81 92 LYS A N 1
ATOM 725 C CA . LYS A 1 92 ? 23.491 -10.593 -30.981 1.00 73.81 92 LYS A CA 1
ATOM 726 C C . LYS A 1 92 ? 24.636 -9.784 -31.598 1.00 73.81 92 LYS A C 1
ATOM 728 O O . LYS A 1 92 ? 25.499 -10.367 -32.238 1.00 73.81 92 LYS A O 1
ATOM 733 N N . ASN A 1 93 ? 24.700 -8.481 -31.321 1.00 69.69 93 ASN A N 1
ATOM 734 C CA . ASN A 1 93 ? 25.759 -7.609 -31.832 1.00 69.69 93 ASN A CA 1
ATOM 735 C C . ASN A 1 93 ? 27.163 -8.038 -31.380 1.00 69.69 93 ASN A C 1
ATOM 737 O O . ASN A 1 93 ? 28.101 -7.879 -32.151 1.00 69.69 93 ASN A O 1
ATOM 741 N N . ILE A 1 94 ? 27.324 -8.573 -30.166 1.00 66.88 94 ILE A N 1
ATOM 742 C CA . ILE A 1 94 ? 28.614 -9.103 -29.690 1.00 66.88 94 ILE A CA 1
ATOM 743 C C . ILE A 1 94 ? 28.967 -10.429 -30.352 1.00 66.88 94 ILE A C 1
ATOM 745 O O . ILE A 1 94 ? 30.109 -10.618 -30.752 1.00 66.88 94 ILE A O 1
ATOM 749 N N . MET A 1 95 ? 28.003 -11.343 -30.486 1.00 66.69 95 MET A N 1
ATOM 750 C CA . MET A 1 95 ? 28.245 -12.618 -31.166 1.00 66.69 95 MET A CA 1
ATOM 751 C C . MET A 1 95 ? 28.583 -12.428 -32.651 1.00 66.69 95 MET A C 1
ATOM 753 O O . MET A 1 95 ? 29.352 -13.211 -33.199 1.00 66.69 95 MET A O 1
ATOM 757 N N . GLU A 1 96 ? 28.019 -11.402 -33.292 1.00 65.50 96 GLU A N 1
ATOM 758 C CA . GLU A 1 96 ? 28.255 -11.086 -34.705 1.00 65.50 96 GLU A CA 1
ATOM 759 C C . GLU A 1 96 ? 29.512 -10.223 -34.937 1.00 65.50 96 GLU A C 1
ATOM 761 O O . GLU A 1 96 ? 30.111 -10.321 -36.005 1.00 65.50 96 GLU A O 1
ATOM 766 N N . ASN A 1 97 ? 29.955 -9.420 -33.957 1.00 57.00 97 ASN A N 1
ATOM 767 C CA . ASN A 1 97 ? 31.178 -8.608 -34.044 1.00 57.00 97 ASN A CA 1
ATOM 768 C C . ASN A 1 97 ? 32.310 -9.209 -33.196 1.00 57.00 97 ASN A C 1
ATOM 770 O O . ASN A 1 97 ? 32.582 -8.765 -32.081 1.00 57.00 97 ASN A O 1
ATOM 774 N N . THR A 1 98 ? 33.022 -10.184 -33.757 1.00 52.38 98 THR A N 1
ATOM 775 C CA . THR A 1 98 ? 34.172 -10.905 -33.168 1.00 52.38 98 THR A CA 1
ATOM 776 C C . THR A 1 98 ? 35.430 -10.066 -32.851 1.00 52.38 98 THR A C 1
ATOM 778 O O . THR A 1 98 ? 36.484 -10.643 -32.608 1.00 52.38 98 THR A O 1
ATOM 781 N N . GLU A 1 99 ? 35.364 -8.731 -32.826 1.00 49.34 99 GLU A N 1
ATOM 782 C CA . GLU A 1 99 ? 36.528 -7.852 -32.572 1.00 49.34 99 GLU A CA 1
ATOM 783 C C . GLU A 1 99 ? 36.421 -6.989 -31.306 1.00 49.34 99 GLU A C 1
ATOM 785 O O . GLU A 1 99 ? 37.373 -6.296 -30.950 1.00 49.34 99 GLU A O 1
ATOM 790 N N . TRP A 1 100 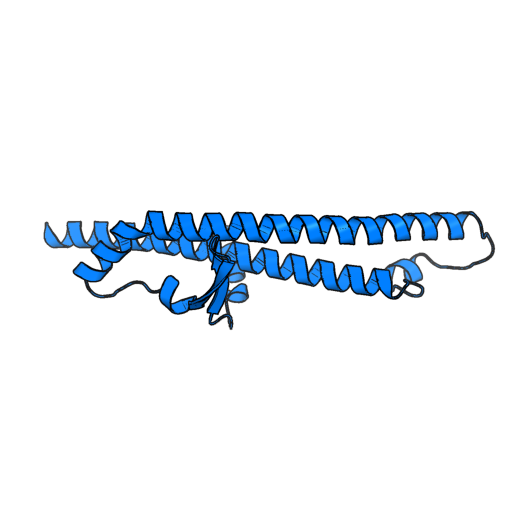? 35.291 -7.009 -30.596 1.00 52.03 100 TRP A N 1
ATOM 791 C CA . TRP A 1 100 ? 35.145 -6.200 -29.388 1.00 52.03 100 TRP A CA 1
ATOM 792 C C . TRP A 1 100 ? 35.506 -7.019 -28.152 1.00 52.03 100 TRP A C 1
ATOM 794 O O . TRP A 1 100 ? 34.756 -7.894 -27.726 1.00 52.03 100 TRP A O 1
ATOM 804 N N . ASP A 1 101 ? 36.651 -6.686 -27.559 1.00 47.66 101 ASP A N 1
ATOM 805 C CA . ASP A 1 101 ? 37.193 -7.238 -26.312 1.00 47.66 101 ASP A CA 1
ATOM 806 C C . ASP A 1 101 ? 36.355 -6.775 -25.092 1.00 47.66 101 ASP A C 1
ATOM 808 O O . ASP A 1 101 ? 36.821 -6.113 -24.161 1.00 47.66 101 ASP A O 1
ATOM 812 N N . VAL A 1 102 ? 35.044 -7.039 -25.117 1.00 52.94 102 VAL A N 1
ATOM 813 C CA . VAL A 1 102 ? 34.126 -6.681 -24.030 1.00 52.94 102 VAL A CA 1
ATOM 814 C C . VAL A 1 102 ? 34.133 -7.816 -23.024 1.00 52.94 102 VAL A C 1
ATOM 816 O O . VAL A 1 102 ? 33.381 -8.782 -23.122 1.00 52.94 102 VAL A O 1
ATOM 819 N N . THR A 1 103 ? 35.017 -7.696 -22.039 1.00 51.88 103 THR A N 1
ATOM 820 C CA . THR A 1 103 ? 35.040 -8.607 -20.892 1.00 51.88 103 THR A CA 1
ATOM 821 C C . THR A 1 103 ? 33.679 -8.631 -20.190 1.00 51.88 103 THR A C 1
ATOM 823 O O . THR A 1 103 ? 33.035 -7.600 -20.006 1.00 51.88 103 THR A O 1
ATOM 826 N N . GLU A 1 104 ? 33.261 -9.812 -19.735 1.00 50.50 104 GLU A N 1
ATOM 827 C CA . GLU A 1 104 ? 32.007 -10.075 -19.004 1.00 50.50 104 GLU A CA 1
ATOM 828 C C . GLU A 1 104 ? 31.797 -9.120 -17.803 1.00 50.50 104 GLU A C 1
ATOM 830 O O . GLU A 1 104 ? 30.679 -8.769 -17.436 1.00 50.50 104 GLU A O 1
ATOM 835 N N . LYS A 1 105 ? 32.892 -8.580 -17.257 1.00 45.56 105 LYS A N 1
ATOM 836 C CA . LYS A 1 105 ? 32.898 -7.561 -16.201 1.00 45.56 105 LYS A CA 1
ATOM 837 C C . LYS A 1 105 ? 32.370 -6.188 -16.644 1.00 45.56 105 LYS A C 1
ATOM 839 O O . LYS A 1 105 ? 31.714 -5.508 -15.862 1.00 45.56 105 LYS A O 1
ATOM 844 N N . ALA A 1 106 ? 32.597 -5.776 -17.893 1.00 52.50 106 ALA A N 1
ATOM 845 C CA . ALA A 1 106 ? 32.029 -4.540 -18.445 1.00 52.50 106 ALA A CA 1
ATOM 846 C C . ALA A 1 106 ? 30.492 -4.616 -18.571 1.00 52.50 106 ALA A C 1
ATOM 848 O O . ALA A 1 106 ? 29.813 -3.589 -18.495 1.00 52.50 106 ALA A O 1
ATOM 849 N N . VAL A 1 107 ? 29.959 -5.839 -18.689 1.00 52.62 107 VAL A N 1
ATOM 850 C CA . VAL A 1 107 ? 28.523 -6.166 -18.736 1.00 52.62 107 VAL A CA 1
ATOM 851 C C . VAL A 1 107 ? 27.866 -5.958 -17.375 1.00 52.62 107 VAL A C 1
ATOM 853 O O . VAL A 1 107 ? 26.795 -5.359 -17.293 1.00 52.62 107 VAL A O 1
ATOM 856 N N . GLU A 1 108 ? 28.527 -6.392 -16.300 1.00 49.25 108 GLU A N 1
ATOM 857 C CA . GLU A 1 108 ? 28.066 -6.144 -14.928 1.00 49.25 108 GLU A CA 1
ATOM 858 C C . GLU A 1 108 ? 28.227 -4.674 -14.511 1.00 49.25 108 GLU A C 1
ATOM 860 O O . GLU A 1 108 ? 27.356 -4.129 -13.832 1.00 49.25 108 GLU A O 1
ATOM 865 N N . GLU A 1 109 ? 29.297 -4.002 -14.953 1.00 50.28 109 GLU A N 1
ATOM 866 C CA . GLU A 1 109 ? 29.575 -2.590 -14.640 1.00 50.28 109 GLU A CA 1
ATOM 867 C C . GLU A 1 109 ? 28.736 -1.588 -15.455 1.00 50.28 109 GLU A C 1
ATOM 869 O O . GLU A 1 109 ? 28.767 -0.385 -15.191 1.00 50.28 109 GLU A O 1
ATOM 874 N N . GLY A 1 110 ? 27.982 -2.057 -16.450 1.00 50.50 110 GLY A N 1
ATOM 875 C CA . GLY A 1 110 ? 27.118 -1.219 -17.277 1.00 50.50 110 GLY A CA 1
ATOM 876 C C . GLY A 1 110 ? 27.849 -0.262 -18.223 1.00 50.50 110 GLY A C 1
ATOM 877 O O . GLY A 1 110 ? 27.258 0.709 -18.706 1.00 50.50 110 GLY A O 1
ATOM 878 N N . LYS A 1 111 ? 29.124 -0.529 -18.521 1.00 47.94 111 LYS A N 1
ATOM 879 C CA . LYS A 1 111 ? 29.889 0.222 -19.521 1.00 47.94 111 LYS A CA 1
ATOM 880 C C . LYS A 1 111 ? 29.367 -0.154 -20.911 1.00 47.94 111 LYS A C 1
ATOM 882 O O . LYS A 1 111 ? 29.576 -1.267 -21.375 1.00 47.94 111 LYS A O 1
ATOM 887 N N . GLY A 1 112 ? 28.653 0.775 -21.550 1.00 54.75 112 GLY A N 1
ATOM 888 C CA . GLY A 1 112 ? 28.010 0.567 -22.856 1.00 54.75 112 GLY A CA 1
ATOM 889 C C . GLY A 1 112 ? 26.507 0.264 -22.802 1.00 54.75 112 GLY A C 1
ATOM 890 O O . GLY A 1 112 ? 25.917 -0.019 -23.842 1.00 54.75 112 GLY A O 1
ATOM 891 N N . ILE A 1 113 ? 25.867 0.342 -21.626 1.00 58.38 113 ILE A N 1
ATOM 892 C CA . ILE A 1 113 ? 24.401 0.292 -21.536 1.00 58.38 113 ILE A CA 1
ATOM 893 C C . ILE A 1 113 ? 23.832 1.583 -22.131 1.00 58.38 113 ILE A C 1
ATOM 895 O O . ILE A 1 113 ? 24.191 2.680 -21.696 1.00 58.38 113 ILE A O 1
ATOM 899 N N . GLN A 1 114 ? 22.933 1.447 -23.110 1.00 65.00 114 GLN A N 1
ATOM 900 C CA . GLN A 1 114 ? 22.204 2.584 -23.665 1.00 65.00 114 GLN A CA 1
ATOM 901 C C . GLN A 1 114 ? 21.456 3.342 -22.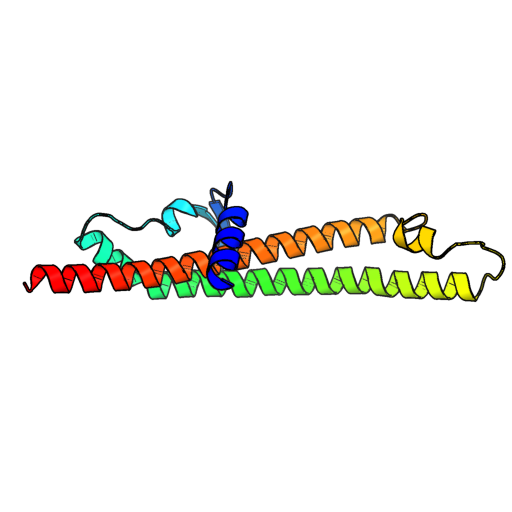550 1.00 65.00 114 GLN A C 1
ATOM 903 O O . GLN A 1 114 ? 20.849 2.687 -21.692 1.00 65.00 114 GLN A O 1
ATOM 908 N N . PRO A 1 115 ? 21.499 4.690 -22.523 1.00 71.00 115 PRO A N 1
ATOM 909 C CA . PRO A 1 115 ? 20.833 5.502 -21.501 1.00 71.00 115 PRO A CA 1
ATOM 910 C C . PRO A 1 115 ? 19.393 5.061 -21.208 1.00 71.00 115 PRO A C 1
ATOM 912 O O . PRO A 1 115 ? 19.006 4.939 -20.050 1.00 71.00 115 PRO A O 1
ATOM 915 N N . GLU A 1 116 ? 18.652 4.677 -22.244 1.00 67.31 116 GLU A N 1
ATOM 916 C CA . GLU A 1 116 ? 17.267 4.218 -22.193 1.00 67.31 116 GLU A CA 1
ATOM 917 C C . GLU A 1 116 ? 17.078 2.962 -21.321 1.00 67.31 116 GLU A C 1
ATOM 919 O O . GLU A 1 116 ? 16.094 2.841 -20.592 1.00 67.31 116 GLU A O 1
ATOM 924 N N . VAL A 1 117 ? 18.030 2.025 -21.348 1.00 69.69 117 VAL A N 1
ATOM 925 C CA . VAL A 1 117 ? 17.990 0.794 -20.538 1.00 69.69 117 VAL A CA 1
ATOM 926 C C . VAL A 1 117 ? 18.364 1.086 -19.088 1.00 69.69 117 VAL A C 1
ATOM 928 O O . VAL A 1 117 ? 17.767 0.534 -18.160 1.00 69.69 117 VAL A O 1
ATOM 931 N N . ARG A 1 118 ? 19.340 1.976 -18.873 1.00 72.62 118 ARG A N 1
ATOM 932 C CA . ARG A 1 118 ? 19.701 2.444 -17.529 1.00 72.62 118 ARG A CA 1
ATOM 933 C C . ARG A 1 118 ? 18.509 3.142 -16.869 1.00 72.62 118 ARG A C 1
ATOM 935 O O . ARG A 1 118 ? 18.191 2.832 -15.719 1.00 72.62 118 ARG A O 1
ATOM 942 N N . ASP A 1 119 ? 17.833 4.017 -17.601 1.00 75.31 119 ASP A N 1
ATOM 943 C CA . ASP A 1 119 ? 16.650 4.740 -17.137 1.00 75.31 119 ASP A CA 1
ATOM 944 C C . ASP A 1 119 ? 15.473 3.789 -16.891 1.00 75.31 119 ASP A C 1
ATOM 946 O O . ASP A 1 119 ? 14.798 3.892 -15.861 1.00 75.31 119 ASP A O 1
ATOM 950 N N . ALA A 1 120 ? 15.284 2.782 -17.753 1.00 74.19 120 ALA A N 1
ATOM 951 C CA . ALA A 1 120 ? 14.302 1.727 -17.526 1.00 74.19 120 ALA A CA 1
ATOM 952 C C . ALA A 1 120 ? 14.585 0.958 -16.225 1.00 74.19 120 ALA A C 1
ATOM 954 O O . ALA A 1 120 ? 13.672 0.746 -15.428 1.00 74.19 120 ALA A O 1
ATOM 955 N N . ARG A 1 121 ? 15.846 0.604 -15.945 1.00 77.31 121 ARG A N 1
ATOM 956 C CA . ARG A 1 121 ? 16.232 -0.108 -14.715 1.00 77.31 121 ARG A CA 1
ATOM 957 C C . ARG A 1 121 ? 16.030 0.741 -13.455 1.00 77.31 121 ARG A C 1
ATOM 959 O O . ARG A 1 121 ? 15.563 0.225 -12.436 1.00 77.31 121 ARG A O 1
ATOM 966 N N . ILE A 1 122 ? 16.357 2.035 -13.506 1.00 80.94 122 ILE A N 1
ATOM 967 C CA . ILE A 1 122 ? 16.072 2.978 -12.411 1.00 80.94 122 ILE A CA 1
ATOM 968 C C . ILE A 1 122 ? 14.561 3.035 -12.161 1.00 80.94 122 ILE A C 1
ATOM 970 O O . ILE A 1 122 ? 14.120 2.893 -11.017 1.00 80.94 122 ILE A O 1
ATOM 974 N N . THR A 1 123 ? 13.776 3.152 -13.231 1.00 79.75 123 THR A N 1
ATOM 975 C CA . THR A 1 123 ? 12.311 3.212 -13.165 1.00 79.75 123 THR A CA 1
ATOM 976 C C . THR A 1 123 ? 11.713 1.916 -12.610 1.00 79.75 123 THR A C 1
ATOM 978 O O . THR A 1 123 ? 10.887 1.972 -11.705 1.00 79.75 123 THR A O 1
ATOM 981 N N . VAL A 1 124 ? 12.188 0.734 -13.025 1.00 82.75 124 VAL A N 1
ATOM 982 C CA . VAL A 1 124 ? 11.759 -0.564 -12.459 1.00 82.75 124 VAL A CA 1
ATOM 983 C C . VAL A 1 124 ? 11.993 -0.620 -10.951 1.00 82.75 124 VAL A C 1
ATOM 985 O O . VAL A 1 124 ? 11.125 -1.063 -10.197 1.00 82.75 124 VAL A O 1
ATOM 988 N N . ASN A 1 125 ? 13.154 -0.162 -10.479 1.00 82.00 125 ASN A N 1
ATOM 989 C CA . ASN A 1 125 ? 13.445 -0.138 -9.047 1.00 82.00 125 ASN A CA 1
ATOM 990 C C . ASN A 1 125 ? 12.523 0.828 -8.286 1.00 82.00 125 ASN A C 1
ATOM 992 O O . ASN A 1 125 ? 12.103 0.507 -7.170 1.00 82.00 125 ASN A O 1
ATOM 996 N N . ALA A 1 126 ? 12.174 1.970 -8.885 1.00 82.81 126 ALA A N 1
ATOM 997 C CA . ALA A 1 126 ? 11.201 2.903 -8.322 1.00 82.81 126 ALA A CA 1
ATOM 998 C C . ALA A 1 126 ? 9.803 2.264 -8.231 1.00 82.81 126 ALA A C 1
ATOM 1000 O O . ALA A 1 126 ? 9.231 2.205 -7.142 1.00 82.81 126 ALA A O 1
ATOM 1001 N N . VAL A 1 127 ? 9.322 1.657 -9.319 1.00 84.00 127 VAL A N 1
ATOM 1002 C CA . VAL A 1 127 ? 8.043 0.927 -9.386 1.00 84.00 127 VAL A CA 1
ATOM 1003 C C . VAL A 1 127 ? 7.975 -0.185 -8.331 1.00 84.00 127 VAL A C 1
ATOM 1005 O O . VAL A 1 127 ? 6.987 -0.324 -7.608 1.00 84.00 127 VAL A O 1
ATOM 1008 N N . ARG A 1 128 ? 9.055 -0.957 -8.158 1.00 86.56 128 ARG A N 1
ATOM 1009 C CA . ARG A 1 128 ? 9.148 -1.995 -7.115 1.00 86.56 128 ARG A CA 1
ATOM 1010 C C . ARG A 1 128 ? 9.090 -1.422 -5.704 1.00 86.56 128 ARG A C 1
ATOM 1012 O O . ARG A 1 128 ? 8.484 -2.033 -4.820 1.00 86.56 128 ARG A O 1
ATOM 1019 N N . LYS A 1 129 ? 9.727 -0.271 -5.472 1.00 87.69 129 LYS A N 1
ATOM 1020 C CA . LYS A 1 129 ? 9.672 0.428 -4.183 1.00 87.69 129 LYS A CA 1
ATOM 1021 C C . LYS A 1 129 ? 8.243 0.877 -3.880 1.00 87.69 129 LYS A C 1
ATOM 1023 O O . LYS A 1 129 ? 7.763 0.620 -2.777 1.00 87.69 129 LYS A O 1
ATOM 1028 N N . GLU A 1 130 ? 7.547 1.456 -4.855 1.00 85.12 130 GLU A N 1
ATOM 1029 C CA . GLU A 1 130 ? 6.137 1.847 -4.731 1.00 85.12 130 GLU A CA 1
ATOM 1030 C C . GLU A 1 130 ? 5.227 0.644 -4.454 1.00 85.12 130 GLU A C 1
ATOM 1032 O O . GLU A 1 130 ? 4.413 0.680 -3.531 1.00 85.12 130 GLU A O 1
ATOM 1037 N N . ALA A 1 131 ? 5.431 -0.476 -5.152 1.00 86.56 131 ALA A N 1
ATOM 1038 C CA . ALA A 1 131 ? 4.707 -1.718 -4.880 1.00 86.56 131 ALA A CA 1
ATOM 1039 C C . ALA A 1 131 ? 4.954 -2.237 -3.449 1.00 86.56 131 ALA A C 1
ATOM 1041 O O . ALA A 1 131 ? 4.050 -2.785 -2.806 1.00 86.56 131 ALA A O 1
ATOM 1042 N N . GLY A 1 132 ? 6.172 -2.049 -2.930 1.00 86.94 132 GLY A N 1
ATOM 1043 C CA . GLY A 1 132 ? 6.526 -2.338 -1.542 1.00 86.94 132 GLY A CA 1
ATOM 1044 C C . GLY A 1 132 ? 5.761 -1.470 -0.540 1.00 86.94 132 GLY A C 1
ATOM 1045 O O . GLY A 1 132 ? 5.235 -2.002 0.438 1.00 86.94 132 GLY A O 1
ATOM 1046 N N . ILE A 1 133 ? 5.648 -0.166 -0.808 1.00 87.69 133 ILE A N 1
ATOM 1047 C CA . ILE A 1 133 ? 4.874 0.780 0.011 1.00 87.69 133 ILE A CA 1
ATOM 1048 C C . ILE A 1 133 ? 3.396 0.385 0.026 1.00 87.69 133 ILE A C 1
ATOM 1050 O O . ILE A 1 133 ? 2.818 0.236 1.099 1.00 87.69 133 ILE A O 1
ATOM 1054 N N . LEU A 1 134 ? 2.795 0.129 -1.139 1.00 88.31 134 LEU A N 1
ATOM 1055 C CA . LEU A 1 134 ? 1.391 -0.286 -1.239 1.00 88.31 134 LEU A CA 1
ATOM 1056 C C . LEU A 1 134 ? 1.102 -1.547 -0.415 1.00 88.31 134 LEU A C 1
ATOM 1058 O O . LEU A 1 134 ? 0.076 -1.633 0.261 1.00 88.31 134 LEU A O 1
ATOM 1062 N N . ARG A 1 135 ? 2.019 -2.523 -0.434 1.00 89.19 135 ARG A N 1
ATOM 1063 C CA . ARG A 1 135 ? 1.885 -3.737 0.382 1.00 89.19 135 ARG A CA 1
ATOM 1064 C C . ARG A 1 135 ? 1.949 -3.414 1.873 1.00 89.19 135 ARG A C 1
ATOM 1066 O O . ARG A 1 135 ? 1.118 -3.913 2.622 1.00 89.19 135 ARG A O 1
ATOM 1073 N N . ALA A 1 136 ? 2.885 -2.559 2.284 1.00 88.62 136 ALA A N 1
ATOM 1074 C CA . ALA A 1 136 ? 2.997 -2.129 3.673 1.00 88.62 136 ALA A CA 1
ATOM 1075 C C . ALA A 1 136 ? 1.724 -1.407 4.157 1.00 88.62 136 ALA A C 1
ATOM 1077 O O . ALA A 1 136 ? 1.278 -1.660 5.273 1.00 88.62 136 ALA A O 1
ATOM 1078 N N . VAL A 1 137 ? 1.093 -0.584 3.310 1.00 89.44 137 VAL A N 1
ATOM 1079 C CA . VAL A 1 137 ? -0.193 0.070 3.616 1.00 89.44 137 VAL A CA 1
ATOM 1080 C C . VAL A 1 137 ? -1.298 -0.968 3.824 1.00 89.44 137 VAL A C 1
ATOM 1082 O O . VAL A 1 137 ? -1.969 -0.944 4.854 1.00 89.44 137 VAL A O 1
ATOM 1085 N N . LYS A 1 138 ? -1.464 -1.923 2.897 1.00 90.94 138 LYS A N 1
ATOM 1086 C CA . LYS A 1 138 ? -2.470 -2.997 3.019 1.00 90.94 138 LYS A CA 1
ATOM 1087 C C . LYS A 1 138 ? -2.276 -3.822 4.295 1.00 90.94 138 LYS A C 1
ATOM 1089 O O . LYS A 1 138 ? -3.249 -4.111 4.993 1.00 90.94 138 LYS A O 1
ATOM 1094 N N . ASP A 1 139 ? -1.031 -4.177 4.610 1.00 90.06 139 ASP A N 1
ATOM 1095 C CA . ASP A 1 139 ? -0.691 -4.943 5.812 1.00 90.06 139 ASP A CA 1
ATOM 1096 C C . ASP A 1 139 ? -0.990 -4.148 7.094 1.00 90.06 139 ASP A C 1
ATOM 1098 O O . ASP A 1 139 ? -1.544 -4.704 8.045 1.00 90.06 139 ASP A O 1
ATOM 1102 N N . ALA A 1 140 ? -0.686 -2.845 7.114 1.00 90.00 140 ALA A N 1
ATOM 1103 C CA . ALA A 1 140 ? -0.986 -1.966 8.241 1.00 90.00 140 ALA A CA 1
ATOM 1104 C C . ALA A 1 140 ? -2.500 -1.817 8.471 1.00 90.00 140 ALA A C 1
ATOM 1106 O O . ALA A 1 140 ? -2.955 -1.938 9.608 1.00 90.00 140 ALA A O 1
ATOM 1107 N N . MET A 1 141 ? -3.291 -1.651 7.404 1.00 91.81 141 MET A N 1
ATOM 1108 C CA . MET A 1 141 ? -4.757 -1.581 7.499 1.00 91.81 141 MET A CA 1
ATOM 1109 C C . MET A 1 141 ? -5.363 -2.885 8.018 1.00 91.81 141 MET A C 1
ATOM 1111 O O . MET A 1 141 ? -6.229 -2.858 8.892 1.00 91.81 141 MET A O 1
ATOM 1115 N N . ASN A 1 142 ? -4.879 -4.033 7.534 1.00 91.94 142 ASN A N 1
ATOM 1116 C CA . ASN A 1 142 ? -5.311 -5.338 8.034 1.00 91.94 142 ASN A CA 1
ATOM 1117 C C . ASN A 1 142 ? -5.002 -5.488 9.532 1.00 91.94 142 ASN A C 1
ATOM 1119 O O . ASN A 1 142 ? -5.850 -5.887 10.329 1.00 91.94 142 ASN A O 1
ATOM 1123 N N . HIS A 1 143 ? -3.780 -5.118 9.930 1.00 90.75 143 HIS A N 1
ATOM 1124 C CA . HIS A 1 143 ? -3.360 -5.191 11.324 1.00 90.75 143 HIS A CA 1
ATOM 1125 C C . HIS A 1 143 ? -4.201 -4.287 12.227 1.00 90.75 143 HIS A C 1
ATOM 1127 O O . HIS A 1 143 ? -4.585 -4.714 13.314 1.00 90.75 143 HIS A O 1
ATOM 1133 N N . ARG A 1 144 ? -4.526 -3.073 11.769 1.00 92.00 144 ARG A N 1
ATOM 1134 C CA . ARG A 1 144 ? -5.416 -2.160 12.487 1.00 92.00 144 ARG A CA 1
ATOM 1135 C C . ARG A 1 144 ? -6.793 -2.779 12.717 1.00 92.00 144 ARG A C 1
ATOM 1137 O O . ARG A 1 144 ? -7.272 -2.743 13.843 1.00 92.00 144 ARG A O 1
ATOM 1144 N N . CYS A 1 145 ? -7.412 -3.362 11.690 1.00 91.88 145 CYS A N 1
ATOM 1145 C CA . CYS A 1 145 ? -8.738 -3.977 11.826 1.00 91.88 145 CYS A CA 1
ATOM 1146 C C . CYS A 1 145 ? -8.722 -5.098 12.869 1.00 91.88 145 CYS A C 1
ATOM 1148 O O . CYS A 1 145 ? -9.515 -5.090 13.804 1.00 91.88 145 CYS A O 1
ATOM 1150 N N . PHE A 1 146 ? -7.719 -5.975 12.794 1.00 91.25 146 PHE A N 1
ATOM 1151 C CA . PHE A 1 146 ? -7.535 -7.034 13.782 1.00 91.25 146 PHE A CA 1
ATOM 1152 C C . PHE A 1 146 ? -7.282 -6.503 15.206 1.00 91.25 146 PHE A C 1
ATO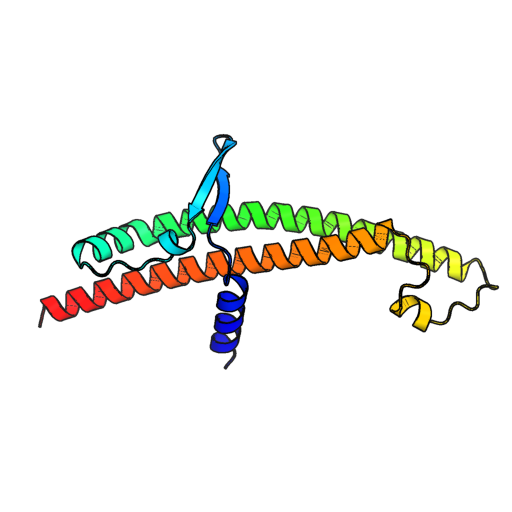M 1154 O O . PHE A 1 146 ? -7.717 -7.105 16.189 1.00 91.25 146 PHE A O 1
ATOM 1161 N N . ALA A 1 147 ? -6.554 -5.390 15.340 1.00 91.38 147 ALA A N 1
ATOM 1162 C CA . ALA A 1 147 ? -6.316 -4.754 16.631 1.00 91.38 147 ALA A CA 1
ATOM 1163 C C . ALA A 1 147 ? -7.610 -4.180 17.229 1.00 91.38 147 ALA A C 1
ATOM 1165 O O . ALA A 1 147 ? -7.858 -4.389 18.415 1.00 91.38 147 ALA A O 1
ATOM 1166 N N . LEU A 1 148 ? -8.444 -3.522 16.416 1.00 92.19 148 LEU A N 1
ATOM 1167 C CA . LEU A 1 148 ? -9.737 -2.982 16.842 1.00 92.19 148 LEU A CA 1
ATOM 1168 C C . LEU A 1 148 ? -10.673 -4.084 17.343 1.00 92.19 148 LEU A C 1
ATOM 1170 O O . LEU A 1 148 ? -11.165 -3.986 18.465 1.00 92.19 148 LEU A O 1
ATOM 1174 N N . ASP A 1 149 ? -10.833 -5.169 16.581 1.00 91.31 149 ASP A N 1
ATOM 1175 C CA . ASP A 1 149 ? -11.690 -6.297 16.974 1.00 91.31 149 ASP A CA 1
ATOM 1176 C C . ASP A 1 149 ? -11.258 -6.898 18.319 1.00 91.31 149 ASP A C 1
ATOM 1178 O O . ASP A 1 149 ? -12.077 -7.195 19.192 1.00 91.31 149 ASP A O 1
ATOM 1182 N N . ARG A 1 150 ? -9.941 -7.028 18.526 1.00 92.50 150 ARG A N 1
ATOM 1183 C CA . ARG A 1 150 ? -9.379 -7.510 19.793 1.00 92.50 150 ARG A CA 1
ATOM 1184 C C . ARG A 1 150 ? -9.620 -6.562 20.959 1.00 92.50 150 ARG A C 1
ATOM 1186 O O . ARG A 1 150 ? -9.845 -7.035 22.071 1.00 92.50 150 ARG A O 1
ATOM 1193 N N . LEU A 1 151 ? -9.514 -5.255 20.741 1.00 92.19 151 LEU A N 1
ATOM 1194 C CA . LEU A 1 151 ? -9.734 -4.265 21.793 1.00 92.19 151 LEU A CA 1
ATOM 1195 C C . LEU A 1 151 ? -11.212 -4.199 22.191 1.00 92.19 151 LEU A C 1
ATOM 1197 O O . LEU A 1 151 ? -11.498 -4.172 23.386 1.00 92.19 151 LEU A O 1
ATOM 1201 N N . VAL A 1 152 ? -12.134 -4.285 21.225 1.00 91.25 152 VAL A N 1
ATOM 1202 C CA . VAL A 1 152 ? -13.580 -4.361 21.495 1.00 91.25 152 VAL A CA 1
ATOM 1203 C C . VAL A 1 152 ? -13.909 -5.606 22.315 1.00 91.25 152 VAL A C 1
ATOM 1205 O O . VAL A 1 152 ? -14.606 -5.513 23.323 1.00 91.25 152 VAL A O 1
ATOM 1208 N N . ALA A 1 153 ? -13.381 -6.771 21.922 1.00 90.31 153 ALA A N 1
ATOM 1209 C CA . ALA A 1 153 ? -13.614 -8.018 22.649 1.00 90.31 153 ALA A CA 1
ATOM 1210 C C . ALA A 1 153 ? -13.143 -7.928 24.111 1.00 90.31 153 ALA A C 1
ATOM 1212 O O . ALA A 1 153 ? -13.875 -8.307 25.020 1.00 90.31 153 ALA A O 1
ATOM 1213 N N . ARG A 1 154 ? -11.958 -7.346 24.345 1.00 90.00 154 ARG A N 1
ATOM 1214 C CA . ARG A 1 154 ? -11.428 -7.119 25.698 1.00 90.00 154 ARG A CA 1
ATOM 1215 C C . ARG A 1 154 ? -12.277 -6.147 26.512 1.00 90.00 154 ARG A C 1
ATOM 1217 O O . ARG A 1 154 ? -12.500 -6.398 27.690 1.00 90.00 154 ARG A O 1
ATOM 1224 N N . GLN A 1 155 ? -12.757 -5.055 25.916 1.00 86.19 155 GLN A N 1
ATOM 1225 C CA . GLN A 1 155 ? -13.661 -4.132 26.613 1.00 86.19 155 GLN A CA 1
ATOM 1226 C C . GLN A 1 155 ? -14.957 -4.833 27.030 1.00 86.19 155 GLN A C 1
ATOM 1228 O O . GLN A 1 155 ? -15.395 -4.675 28.165 1.00 86.19 155 GLN A O 1
ATOM 1233 N N . ALA A 1 156 ? -15.523 -5.669 26.157 1.00 85.12 156 ALA A N 1
ATOM 1234 C CA . ALA A 1 156 ? -16.723 -6.436 26.474 1.00 85.12 156 ALA A CA 1
ATOM 1235 C C . ALA A 1 156 ? -16.506 -7.455 27.609 1.00 85.12 156 ALA A C 1
ATOM 1237 O O . ALA A 1 156 ? -17.430 -7.701 28.382 1.00 85.12 156 ALA A O 1
ATOM 1238 N N . GLU A 1 157 ? -15.312 -8.044 27.726 1.00 86.81 157 GLU A N 1
ATOM 1239 C CA . GLU A 1 157 ? -14.940 -8.912 28.854 1.00 86.81 157 GLU A CA 1
ATOM 1240 C C . GLU A 1 157 ? -14.832 -8.123 30.163 1.00 86.81 157 GLU A C 1
ATOM 1242 O O . GLU A 1 157 ? -15.403 -8.538 31.169 1.00 86.81 157 GLU A O 1
ATOM 1247 N N . VAL A 1 158 ? -14.165 -6.963 30.142 1.00 81.00 158 VAL A N 1
ATOM 1248 C CA . VAL A 1 158 ? -14.014 -6.093 31.322 1.00 81.00 158 VAL A CA 1
ATOM 1249 C C . VAL A 1 158 ? -15.363 -5.579 31.818 1.00 81.00 158 VAL A C 1
ATOM 1251 O O . VAL A 1 158 ? -15.581 -5.533 33.017 1.00 81.00 158 VAL A O 1
ATOM 1254 N N . SER A 1 159 ? -16.297 -5.231 30.929 1.00 75.25 159 SER A N 1
ATOM 1255 C CA . SER A 1 159 ? -17.635 -4.774 31.336 1.00 75.25 159 SER A CA 1
ATOM 1256 C C . SER A 1 159 ? -18.536 -5.879 31.906 1.00 75.25 159 SER A C 1
ATOM 1258 O O . SER A 1 159 ? -19.615 -5.571 32.407 1.00 75.25 159 SER A O 1
ATOM 1260 N N . ARG A 1 160 ? -18.146 -7.156 31.786 1.00 71.00 160 ARG A N 1
ATOM 1261 C CA . ARG A 1 160 ? -18.907 -8.313 32.293 1.00 71.00 160 ARG A CA 1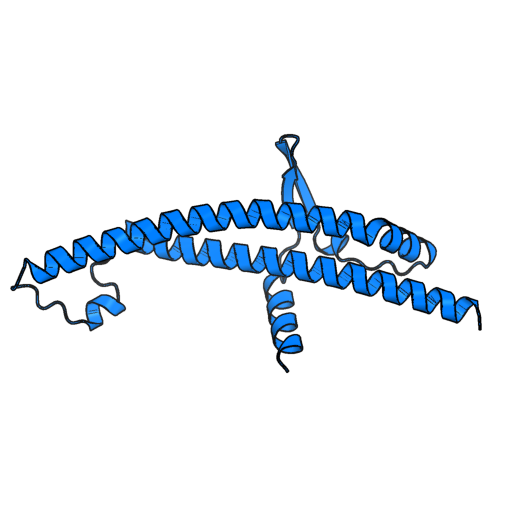
ATOM 1262 C C . ARG A 1 160 ? -18.379 -8.866 33.621 1.00 71.00 160 ARG A C 1
ATOM 1264 O O . ARG A 1 160 ? -19.098 -9.656 34.231 1.00 71.00 160 ARG A O 1
ATOM 1271 N N . GLY A 1 161 ? -17.150 -8.523 34.010 1.00 54.09 161 GLY A N 1
ATOM 1272 C CA . GLY A 1 161 ? -16.518 -8.928 35.273 1.00 54.09 161 GLY A CA 1
ATOM 1273 C C . GLY A 1 161 ? -16.670 -7.867 36.349 1.00 54.09 161 GLY A C 1
ATOM 1274 O O . GLY A 1 161 ? -16.814 -8.272 37.521 1.00 54.09 161 GLY A O 1
#

pLDDT: mean 79.23, std 13.6, range [45.56, 93.31]